Protein AF-A0A7N0VMI3-F1 (afdb_monomer_lite)

Foldseek 3Di:
DDAAEDEQADKDAPVNLCVVWVPVPDDDLVQKWKFWDDPVCLVVVPPPHTPDTQPPDHGRIDGNNDQAKIKIAIPPPCSVVVSIHIYGYHYDDPPDPDDPPPDDDDDDPPPVVVVVVVVVVVPDPDDD

InterPro domains:
  IPR003245 Phytocyanin domain [PF02298] (24-82)
  IPR003245 Phytocyanin domain [PS51485] (1-91)
  IPR008972 Cupredoxin [G3DSA:2.60.40.420] (1-92)
  IPR008972 Cupredoxin [SSF49503] (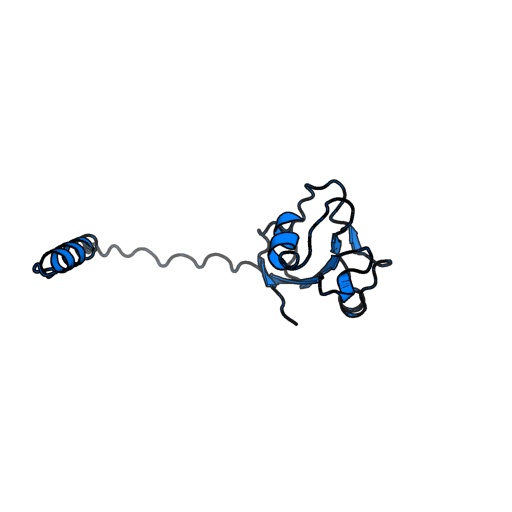24-89)
  IPR039391 Phytocyanin-like [PTHR33021] (20-114)

Structure (mmCIF, N/CA/C/O backbone):
data_AF-A0A7N0VMI3-F1
#
_entry.id   AF-A0A7N0VMI3-F1
#
loop_
_atom_site.group_PDB
_atom_site.id
_atom_site.type_symbol
_atom_site.label_atom_id
_atom_site.label_alt_id
_atom_site.label_comp_id
_atom_site.label_asym_id
_atom_site.label_entity_id
_atom_site.label_seq_id
_atom_site.pdbx_PDB_ins_code
_atom_site.Cartn_x
_atom_site.Cartn_y
_atom_site.Cartn_z
_atom_site.occupancy
_atom_site.B_iso_or_equiv
_atom_site.auth_seq_id
_atom_site.auth_comp_id
_atom_site.auth_asym_id
_atom_site.auth_atom_id
_atom_site.pdbx_PDB_model_num
ATOM 1 N N . MET A 1 1 ? -12.874 -1.319 -8.548 1.00 54.38 1 MET A N 1
ATOM 2 C CA . MET A 1 1 ? -11.653 -1.594 -7.763 1.00 54.38 1 MET A CA 1
ATOM 3 C C . MET A 1 1 ? -11.923 -2.847 -6.948 1.00 54.38 1 MET A C 1
ATOM 5 O O . MET A 1 1 ? -12.920 -2.856 -6.245 1.00 54.38 1 MET A O 1
ATOM 9 N N . GLN A 1 2 ? -11.132 -3.910 -7.107 1.00 65.94 2 GLN A N 1
ATOM 10 C CA . GLN A 1 2 ? -11.180 -5.066 -6.201 1.00 65.94 2 GLN A CA 1
ATOM 11 C C . GLN A 1 2 ? -10.308 -4.725 -4.992 1.00 65.94 2 GLN A C 1
ATOM 13 O O . GLN A 1 2 ? -9.083 -4.695 -5.112 1.00 65.94 2 GLN A O 1
ATOM 18 N N . SER A 1 3 ? -10.945 -4.362 -3.881 1.00 80.56 3 SER A N 1
ATOM 19 C CA . SER A 1 3 ? -10.292 -4.237 -2.579 1.00 80.56 3 SER A CA 1
ATOM 20 C C . SER A 1 3 ? -10.446 -5.543 -1.813 1.00 80.56 3 SER A C 1
ATOM 22 O O . SER A 1 3 ? -11.505 -6.162 -1.880 1.00 80.56 3 SER A O 1
ATOM 24 N N . GLU A 1 4 ? -9.413 -5.928 -1.076 1.00 84.38 4 GLU A N 1
ATOM 25 C CA . GLU A 1 4 ? -9.488 -7.037 -0.123 1.00 84.38 4 GLU A CA 1
ATOM 26 C C . GLU A 1 4 ? -9.864 -6.490 1.257 1.00 84.38 4 GLU A C 1
ATOM 28 O O . GLU A 1 4 ? -9.447 -5.387 1.622 1.00 84.38 4 GLU A O 1
ATOM 33 N N . THR A 1 5 ? -10.637 -7.252 2.025 1.00 86.31 5 THR A N 1
ATOM 34 C CA . THR A 1 5 ? -10.979 -6.897 3.407 1.00 86.31 5 THR A CA 1
ATOM 35 C C . THR A 1 5 ? -10.053 -7.638 4.361 1.00 86.31 5 THR A C 1
ATOM 37 O O . THR A 1 5 ? -9.880 -8.847 4.228 1.00 86.31 5 THR A O 1
ATOM 40 N N . PHE A 1 6 ? -9.470 -6.905 5.304 1.00 85.00 6 PHE A N 1
ATOM 41 C CA . PHE A 1 6 ? -8.587 -7.416 6.353 1.00 85.00 6 PHE A CA 1
ATOM 42 C C . PHE A 1 6 ? -9.064 -6.909 7.722 1.00 85.00 6 PHE A C 1
ATOM 44 O O . PHE A 1 6 ? -9.758 -5.894 7.808 1.00 85.00 6 PHE A O 1
ATOM 51 N N . THR A 1 7 ? -8.686 -7.586 8.799 1.00 85.81 7 THR A N 1
ATOM 52 C CA . THR A 1 7 ? -8.926 -7.157 10.184 1.00 85.81 7 THR A CA 1
ATOM 53 C C . THR A 1 7 ? -7.654 -6.604 10.827 1.00 85.81 7 THR A C 1
ATOM 55 O O . THR A 1 7 ? -6.546 -6.749 10.312 1.00 85.81 7 THR A O 1
ATOM 58 N N . LEU A 1 8 ? -7.801 -5.912 11.961 1.00 83.12 8 LEU A N 1
ATOM 59 C CA . LEU A 1 8 ? -6.680 -5.287 12.681 1.00 83.12 8 LEU A CA 1
ATOM 60 C C . LEU A 1 8 ? -5.617 -6.273 13.199 1.00 83.12 8 LEU A C 1
ATOM 62 O O . LEU A 1 8 ? -4.483 -5.883 13.472 1.00 83.12 8 LEU A O 1
ATOM 66 N N . ASP A 1 9 ? -5.989 -7.534 13.397 1.00 82.00 9 ASP A N 1
ATOM 67 C CA . ASP A 1 9 ? -5.104 -8.614 13.833 1.00 82.00 9 ASP A CA 1
ATOM 68 C C . ASP A 1 9 ? -4.399 -9.323 12.671 1.00 82.00 9 ASP A C 1
ATOM 70 O O . ASP A 1 9 ? -3.493 -10.130 12.904 1.00 82.00 9 ASP A O 1
ATOM 74 N N . ASP A 1 10 ? -4.753 -8.990 11.428 1.00 81.12 10 ASP A N 1
ATOM 75 C CA . ASP A 1 10 ? -4.103 -9.569 10.271 1.00 81.12 10 ASP A CA 1
ATOM 76 C C . ASP A 1 10 ? -2.684 -9.023 10.081 1.00 81.12 10 ASP A C 1
ATOM 78 O O . ASP A 1 10 ? -2.386 -7.824 10.161 1.00 81.12 10 ASP A O 1
ATOM 82 N N . ILE A 1 11 ? -1.789 -9.949 9.754 1.00 81.12 11 ILE A N 1
ATOM 83 C CA . ILE A 1 11 ? -0.424 -9.649 9.353 1.00 81.12 11 ILE A CA 1
ATOM 84 C C . ILE A 1 11 ? -0.391 -9.527 7.835 1.00 81.12 11 ILE A C 1
ATOM 86 O O . ILE A 1 11 ? -0.676 -10.480 7.112 1.00 81.12 11 ILE A O 1
ATOM 90 N N . PHE A 1 12 ? 0.018 -8.358 7.354 1.00 83.31 12 PHE A N 1
ATOM 91 C CA . PHE A 1 12 ? 0.299 -8.140 5.948 1.00 83.31 12 PHE A CA 1
ATOM 92 C C . PHE A 1 12 ? 1.808 -8.189 5.709 1.00 83.31 12 PHE A C 1
ATOM 94 O O . PHE A 1 12 ? 2.576 -7.453 6.324 1.00 83.31 12 PHE A O 1
ATOM 101 N N . ASP A 1 13 ? 2.261 -9.041 4.799 1.00 80.75 13 ASP A N 1
ATOM 102 C CA . ASP A 1 13 ? 3.668 -9.117 4.424 1.00 80.75 13 ASP A CA 1
ATOM 103 C C . ASP A 1 13 ? 3.849 -9.369 2.921 1.00 80.75 13 ASP A C 1
ATOM 105 O O . ASP A 1 13 ? 2.906 -9.404 2.123 1.00 80.75 13 ASP A O 1
ATOM 109 N N . LEU A 1 14 ? 5.107 -9.523 2.518 1.00 77.62 14 LEU A N 1
ATOM 110 C CA . LEU A 1 14 ? 5.480 -9.837 1.144 1.00 77.62 14 LEU A CA 1
ATOM 111 C C . LEU A 1 14 ? 4.899 -11.148 0.621 1.00 77.62 14 LEU A C 1
ATOM 113 O O . LEU A 1 14 ? 4.703 -11.262 -0.588 1.00 77.62 14 LEU A O 1
ATOM 117 N N . GLU A 1 15 ? 4.698 -12.154 1.465 1.00 78.06 15 GLU A N 1
ATOM 118 C CA . GLU A 1 15 ? 4.108 -13.425 1.046 1.00 78.06 15 GLU A CA 1
ATOM 119 C C . GLU A 1 15 ? 2.614 -13.250 0.789 1.00 78.06 15 GLU A C 1
ATOM 121 O O . GLU A 1 15 ? 2.133 -13.664 -0.267 1.00 78.06 15 GLU A O 1
ATOM 126 N N . VAL A 1 16 ? 1.912 -12.528 1.664 1.00 79.81 16 VAL A N 1
ATOM 127 C CA . VAL A 1 16 ? 0.502 -12.167 1.467 1.00 79.81 16 VAL A CA 1
ATOM 128 C C . VAL A 1 16 ? 0.327 -11.337 0.192 1.00 79.81 16 VAL A C 1
ATOM 130 O O . VAL A 1 16 ? -0.497 -11.677 -0.658 1.00 79.81 16 VAL A O 1
ATOM 133 N N . PHE A 1 17 ? 1.153 -10.306 -0.024 1.00 80.25 17 PHE A N 1
ATOM 134 C CA . PHE A 1 17 ? 1.103 -9.508 -1.256 1.00 80.25 17 PHE A CA 1
ATOM 135 C C . PHE A 1 17 ? 1.375 -10.353 -2.510 1.00 80.25 17 PHE A C 1
ATOM 137 O O . PHE A 1 17 ? 0.694 -10.198 -3.529 1.00 80.25 17 PHE A O 1
ATOM 144 N N . LYS A 1 18 ? 2.336 -11.289 -2.437 1.00 77.56 18 LYS A N 1
ATOM 145 C CA . LYS A 1 18 ? 2.609 -12.228 -3.532 1.00 77.56 18 LYS A CA 1
ATOM 146 C C . LYS A 1 18 ? 1.401 -13.086 -3.863 1.00 77.56 18 LYS A C 1
ATOM 148 O O . LYS A 1 18 ? 1.050 -13.192 -5.037 1.00 77.56 18 LYS A O 1
ATOM 153 N N . MET A 1 19 ? 0.770 -13.671 -2.849 1.00 76.62 19 MET A N 1
ATOM 154 C CA . MET A 1 19 ? -0.393 -14.533 -3.045 1.00 76.62 19 MET A CA 1
ATOM 155 C C . MET A 1 19 ? -1.580 -13.767 -3.631 1.00 76.62 19 MET A C 1
ATOM 157 O O . MET A 1 19 ? -2.267 -14.291 -4.503 1.00 76.62 19 MET A O 1
ATOM 161 N N . LEU A 1 20 ? -1.790 -12.517 -3.214 1.00 79.69 20 LEU A N 1
ATOM 162 C CA . LEU A 1 20 ? -2.945 -11.727 -3.645 1.00 79.69 20 LEU A CA 1
ATOM 163 C C . LEU A 1 20 ? -2.817 -11.099 -5.037 1.00 79.69 20 LEU A C 1
ATOM 165 O O . LEU A 1 20 ? -3.846 -10.764 -5.632 1.00 79.69 20 LEU A O 1
ATOM 169 N N . LYS A 1 21 ? -1.597 -10.836 -5.529 1.00 78.88 21 LYS A N 1
ATOM 170 C CA . LYS A 1 21 ? -1.401 -10.044 -6.764 1.00 78.88 21 LYS A CA 1
ATOM 171 C C . LYS A 1 21 ? -0.306 -10.529 -7.712 1.00 78.88 21 LYS A C 1
ATOM 173 O O . LYS A 1 21 ? -0.340 -10.163 -8.880 1.00 78.88 21 LYS A O 1
ATOM 178 N N . LEU A 1 22 ? 0.652 -11.340 -7.263 1.00 70.31 22 LEU A N 1
ATOM 179 C CA . LEU A 1 22 ? 1.816 -11.726 -8.078 1.00 70.31 22 LEU A CA 1
ATOM 180 C C . LEU A 1 22 ? 1.745 -13.154 -8.624 1.00 70.31 22 LEU A C 1
ATOM 182 O O . LEU A 1 22 ? 2.672 -13.578 -9.303 1.00 70.31 22 LEU A O 1
ATOM 186 N N . ASN A 1 23 ? 0.661 -13.901 -8.400 1.00 62.91 23 ASN A N 1
ATOM 187 C CA . ASN A 1 23 ? 0.523 -15.231 -9.007 1.00 62.91 23 ASN A CA 1
ATOM 188 C C . ASN A 1 23 ? 0.502 -15.175 -10.556 1.00 62.91 23 ASN A C 1
ATOM 190 O O . ASN A 1 23 ? 0.829 -16.156 -11.214 1.00 62.91 23 ASN A O 1
ATOM 194 N N . GLU A 1 24 ? 0.189 -14.012 -11.143 1.00 56.19 24 GLU A N 1
ATOM 195 C CA . GLU A 1 24 ? 0.263 -13.774 -12.593 1.00 56.19 24 GLU A CA 1
ATOM 196 C C . GLU A 1 24 ? 1.635 -13.250 -13.075 1.00 56.19 24 GLU A C 1
ATOM 198 O O . GLU A 1 24 ? 1.924 -13.306 -14.269 1.00 56.19 24 GLU A O 1
ATOM 203 N N . PHE A 1 25 ? 2.516 -12.788 -12.175 1.00 57.44 25 PHE A N 1
ATOM 204 C CA . PHE A 1 25 ? 3.785 -12.131 -12.520 1.00 57.44 25 PHE A CA 1
ATOM 205 C C . PHE A 1 25 ? 4.965 -12.744 -11.754 1.00 57.44 25 PHE A C 1
ATOM 207 O O . PHE A 1 25 ? 5.050 -12.659 -10.532 1.00 57.44 25 PHE A O 1
ATOM 214 N N . VAL A 1 26 ? 5.924 -13.336 -12.475 1.00 57.88 26 VAL A N 1
ATOM 215 C CA . VAL A 1 26 ? 7.105 -14.008 -11.899 1.00 57.88 26 VAL A CA 1
ATOM 216 C C . VAL A 1 26 ? 7.819 -13.108 -10.875 1.00 57.88 26 VAL A C 1
ATOM 218 O O . VAL A 1 26 ? 8.402 -12.073 -11.218 1.00 57.88 26 VAL A O 1
ATOM 221 N N . PHE A 1 27 ? 7.782 -13.514 -9.601 1.00 56.84 27 PHE A N 1
ATOM 222 C CA . PHE A 1 27 ? 8.368 -12.767 -8.490 1.00 56.84 27 PHE A CA 1
ATOM 223 C C . PHE A 1 27 ? 9.863 -13.072 -8.327 1.00 56.84 27 PHE A C 1
ATOM 225 O O . PHE A 1 27 ? 10.255 -14.134 -7.842 1.00 56.84 27 PHE A O 1
ATOM 232 N N . THR A 1 28 ? 10.717 -12.101 -8.644 1.00 57.44 28 THR A N 1
ATOM 233 C CA . THR A 1 28 ? 12.153 -12.135 -8.343 1.00 57.44 28 THR A CA 1
ATOM 234 C C . THR A 1 28 ? 12.414 -11.216 -7.155 1.00 57.44 28 THR A C 1
ATOM 236 O O . THR A 1 28 ? 12.195 -10.015 -7.252 1.00 57.44 28 THR A O 1
ATOM 239 N N . LYS A 1 29 ? 12.928 -11.748 -6.038 1.00 57.00 29 LYS A N 1
ATOM 240 C CA . LYS A 1 29 ? 13.101 -11.028 -4.751 1.00 57.00 29 LYS A CA 1
ATOM 241 C C . LYS A 1 29 ? 13.920 -9.725 -4.792 1.00 57.00 29 LYS A C 1
ATOM 243 O O . LYS A 1 29 ? 13.944 -9.000 -3.807 1.00 57.00 29 LYS A O 1
ATOM 248 N N . TYR A 1 30 ? 14.609 -9.456 -5.898 1.00 58.69 30 TYR A N 1
ATOM 249 C CA . TYR A 1 30 ? 15.423 -8.259 -6.117 1.00 58.69 30 TYR A CA 1
ATOM 250 C C . TYR A 1 30 ? 14.753 -7.215 -7.022 1.00 58.69 30 TYR A C 1
ATOM 252 O O . TYR A 1 30 ? 15.321 -6.150 -7.220 1.00 58.69 30 TYR A O 1
ATOM 260 N N . GLN A 1 31 ? 13.580 -7.516 -7.590 1.00 62.56 31 GLN A N 1
ATOM 261 C CA . GLN A 1 31 ? 12.918 -6.677 -8.599 1.00 62.56 31 GLN A CA 1
ATOM 262 C C . GLN A 1 31 ? 11.594 -6.063 -8.139 1.00 62.56 31 GLN A C 1
ATOM 264 O O . GLN A 1 31 ? 10.939 -5.386 -8.921 1.00 62.56 31 GLN A O 1
ATOM 269 N N . TYR A 1 32 ? 11.189 -6.289 -6.890 1.00 69.38 32 TYR A N 1
ATOM 270 C CA . TYR A 1 32 ? 9.915 -5.791 -6.385 1.00 69.38 32 TYR A CA 1
ATOM 271 C C . TYR A 1 32 ? 10.110 -5.203 -4.994 1.00 69.38 32 TYR A C 1
ATOM 273 O O . TYR A 1 32 ? 10.563 -5.892 -4.079 1.00 69.38 32 TYR A O 1
ATOM 281 N N . SER A 1 33 ? 9.761 -3.928 -4.851 1.00 82.25 33 SER A N 1
ATOM 282 C CA . SER A 1 33 ? 9.492 -3.297 -3.565 1.00 82.25 33 SER A CA 1
ATOM 283 C C . SER A 1 33 ? 7.984 -3.193 -3.365 1.00 82.25 33 SER A C 1
ATOM 285 O O . SER A 1 33 ? 7.256 -2.996 -4.332 1.00 82.25 33 SER A O 1
ATOM 287 N N . VAL A 1 34 ? 7.506 -3.335 -2.133 1.00 86.62 34 VAL A N 1
ATOM 288 C CA . VAL A 1 34 ? 6.119 -3.055 -1.756 1.00 86.62 34 VAL A CA 1
ATOM 289 C C . VAL A 1 34 ? 6.110 -1.739 -0.993 1.00 86.62 34 VAL A C 1
ATOM 291 O O . VAL A 1 34 ? 6.763 -1.608 0.047 1.00 86.62 34 VAL A O 1
ATOM 294 N N . LEU A 1 35 ? 5.398 -0.760 -1.542 1.00 90.25 35 LEU A N 1
ATOM 295 C CA . LEU A 1 35 ? 5.310 0.596 -1.018 1.00 90.25 35 LEU A CA 1
ATOM 296 C C . LEU A 1 35 ? 3.873 0.867 -0.572 1.00 90.25 35 LEU A C 1
ATOM 298 O O . LEU A 1 35 ? 2.943 0.712 -1.362 1.00 90.25 35 LEU A O 1
ATOM 302 N N . GLU A 1 36 ? 3.698 1.281 0.679 1.00 91.94 36 GLU A N 1
ATOM 303 C CA . GLU A 1 36 ? 2.461 1.893 1.158 1.00 91.94 36 GLU A CA 1
ATOM 304 C C . GLU A 1 36 ? 2.383 3.324 0.618 1.00 91.94 36 GLU A C 1
ATOM 306 O O . GLU A 1 36 ? 3.329 4.102 0.766 1.00 91.94 36 GLU A O 1
ATOM 311 N N . VAL A 1 37 ? 1.263 3.681 -0.002 1.00 94.38 37 VAL A N 1
ATOM 312 C CA . VAL A 1 37 ? 1.050 4.979 -0.646 1.00 94.38 37 VAL A CA 1
ATOM 313 C C . VAL A 1 37 ? -0.342 5.538 -0.339 1.00 94.38 37 VAL A C 1
ATOM 315 O O . VAL A 1 37 ? -1.209 4.864 0.215 1.00 94.38 37 VAL A O 1
ATOM 318 N N . ASN A 1 38 ? -0.572 6.790 -0.726 1.00 95.62 38 ASN A N 1
ATOM 319 C CA . ASN A 1 38 ? -1.888 7.426 -0.656 1.00 95.62 38 ASN A CA 1
ATOM 320 C C . ASN A 1 38 ? -2.785 6.942 -1.809 1.00 95.62 38 ASN A C 1
ATOM 322 O O . ASN A 1 38 ? -2.288 6.462 -2.828 1.00 95.62 38 ASN A O 1
ATOM 326 N N . GLN A 1 39 ? -4.098 7.174 -1.719 1.00 93.69 39 GLN A N 1
ATOM 327 C CA . GLN A 1 39 ? -5.041 6.803 -2.783 1.00 93.69 39 GLN A CA 1
ATOM 328 C C . GLN A 1 39 ? -4.667 7.405 -4.151 1.00 93.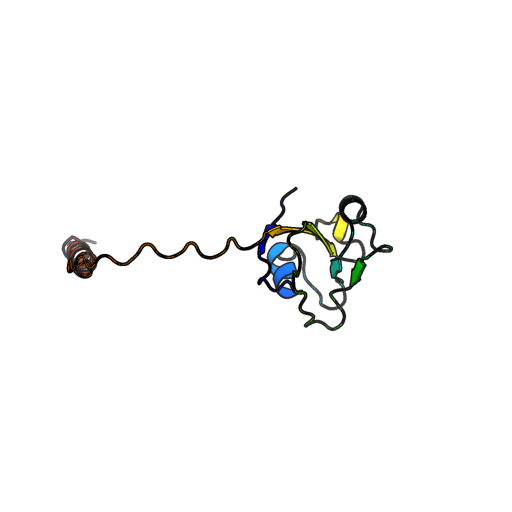69 39 GLN A C 1
ATOM 330 O O . GLN A 1 39 ? -4.595 6.689 -5.146 1.00 93.69 39 GLN A O 1
ATOM 335 N N . THR A 1 40 ? -4.358 8.704 -4.208 1.00 95.00 40 THR A N 1
ATOM 336 C CA . THR A 1 40 ? -3.964 9.368 -5.462 1.00 95.00 40 THR A CA 1
ATOM 337 C C . THR A 1 40 ? -2.708 8.739 -6.065 1.00 95.00 40 THR A C 1
ATOM 339 O O . THR A 1 40 ? -2.638 8.516 -7.273 1.00 95.00 40 THR A O 1
ATOM 342 N N . SER A 1 41 ? -1.724 8.410 -5.229 1.00 94.44 41 SER A N 1
ATOM 343 C CA . SER A 1 41 ? -0.484 7.757 -5.655 1.00 94.44 41 SER A CA 1
ATOM 344 C C .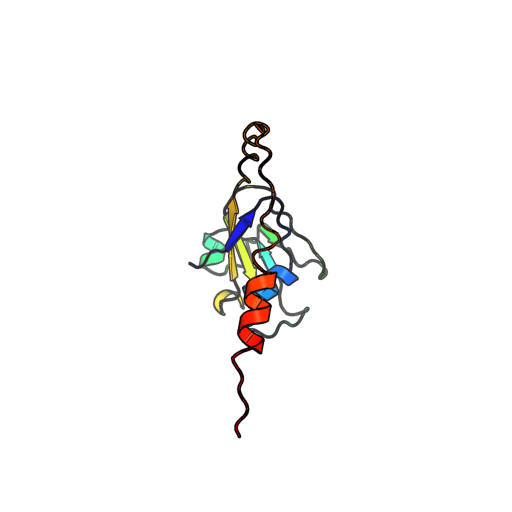 SER A 1 41 ? -0.722 6.315 -6.105 1.00 94.44 41 SER A C 1
ATOM 346 O O . SER A 1 41 ? -0.065 5.853 -7.029 1.00 94.44 41 SER A O 1
ATOM 348 N N . TYR A 1 42 ? -1.694 5.615 -5.522 1.00 93.94 42 TYR A N 1
ATOM 349 C CA . TYR A 1 42 ? -2.123 4.284 -5.958 1.00 93.94 42 TYR A CA 1
ATOM 350 C C . TYR A 1 42 ? -2.831 4.296 -7.322 1.00 93.94 42 TYR A C 1
ATOM 352 O O . TYR A 1 42 ? -2.663 3.389 -8.146 1.00 93.94 42 TYR A O 1
ATOM 360 N N . GLU A 1 43 ? -3.642 5.321 -7.576 1.00 92.88 43 GLU A N 1
ATOM 361 C CA . GLU A 1 43 ? -4.344 5.497 -8.849 1.00 92.88 43 GLU A CA 1
ATOM 362 C C . GLU A 1 43 ? -3.372 5.856 -9.977 1.00 92.88 43 GLU A C 1
ATOM 364 O O . GLU A 1 43 ? -3.455 5.271 -11.055 1.00 92.88 43 GLU A O 1
ATOM 369 N N . ASN A 1 44 ? -2.414 6.743 -9.694 1.00 93.62 44 ASN A N 1
ATOM 370 C CA . ASN A 1 44 ? -1.434 7.243 -10.662 1.00 93.62 44 ASN A CA 1
ATOM 371 C C . ASN A 1 44 ? -0.098 6.480 -10.654 1.00 93.62 44 ASN A C 1
ATOM 373 O O . ASN A 1 44 ? 0.818 6.851 -11.384 1.00 93.62 44 ASN A O 1
ATOM 377 N N . CYS A 1 45 ? 0.034 5.442 -9.823 1.00 92.06 45 CYS A N 1
ATOM 378 C CA . CYS A 1 45 ? 1.263 4.664 -9.648 1.00 92.06 45 CYS A CA 1
ATOM 379 C C . CYS A 1 45 ? 2.509 5.526 -9.358 1.00 92.06 45 CYS A C 1
ATOM 381 O O . CYS A 1 45 ? 3.567 5.346 -9.960 1.00 92.06 45 CYS A O 1
ATOM 383 N N . VAL A 1 46 ? 2.380 6.479 -8.431 1.00 93.06 46 VAL A N 1
ATOM 384 C CA . VAL A 1 46 ? 3.475 7.365 -8.011 1.00 93.06 46 VAL A CA 1
ATOM 385 C C . VAL A 1 46 ? 4.281 6.694 -6.905 1.00 93.06 46 VAL A C 1
ATOM 387 O O . VAL A 1 46 ? 3.807 6.544 -5.781 1.00 93.06 46 VAL A O 1
ATOM 390 N N . GLU A 1 47 ? 5.516 6.314 -7.227 1.00 90.00 47 GLU A N 1
ATOM 391 C CA . GLU A 1 47 ? 6.429 5.642 -6.294 1.00 90.00 47 GLU A CA 1
ATOM 392 C C . GLU A 1 47 ? 7.224 6.611 -5.414 1.00 90.00 47 GLU A C 1
ATOM 394 O O . GLU A 1 47 ? 7.673 6.205 -4.353 1.00 90.00 47 GLU A O 1
ATOM 399 N N . ALA A 1 48 ? 7.424 7.867 -5.830 1.00 88.62 48 ALA A N 1
ATOM 400 C CA . ALA A 1 48 ? 8.314 8.809 -5.138 1.00 88.62 48 ALA A CA 1
ATOM 401 C C . ALA A 1 48 ? 7.780 9.271 -3.768 1.00 88.62 48 ALA A C 1
ATOM 403 O O . ALA A 1 48 ? 8.564 9.471 -2.843 1.00 88.62 48 ALA A O 1
ATOM 404 N N . ASP A 1 49 ? 6.457 9.382 -3.634 1.00 88.81 49 ASP A N 1
ATOM 405 C CA . ASP A 1 49 ? 5.775 9.909 -2.445 1.00 88.81 49 ASP A CA 1
ATOM 406 C C . ASP A 1 49 ? 5.197 8.781 -1.575 1.00 88.81 49 ASP A C 1
ATOM 408 O O . ASP A 1 49 ? 4.045 8.830 -1.132 1.00 88.81 49 ASP A O 1
ATOM 412 N N . PHE A 1 50 ? 5.970 7.710 -1.381 1.00 91.56 50 PHE A N 1
ATOM 413 C CA . PHE A 1 50 ? 5.541 6.591 -0.548 1.00 91.56 50 PHE A CA 1
ATOM 414 C C . PHE A 1 50 ? 5.541 6.955 0.942 1.00 91.56 50 PHE A C 1
ATOM 416 O O . PHE A 1 50 ? 6.425 7.657 1.431 1.00 91.56 50 PHE A O 1
ATOM 423 N N . ILE A 1 51 ? 4.560 6.432 1.680 1.00 92.56 51 ILE A N 1
ATOM 424 C CA . ILE A 1 51 ? 4.460 6.576 3.137 1.00 92.56 51 ILE A CA 1
ATOM 425 C C . ILE A 1 51 ? 5.477 5.643 3.801 1.00 92.56 51 ILE A C 1
ATOM 427 O O . ILE A 1 51 ? 6.327 6.074 4.580 1.00 92.56 51 ILE A O 1
ATOM 431 N N . THR A 1 52 ? 5.407 4.353 3.458 1.00 89.19 52 THR A N 1
ATOM 432 C CA . THR A 1 52 ? 6.223 3.306 4.079 1.00 89.19 52 THR A CA 1
ATOM 433 C C . THR A 1 52 ? 6.750 2.345 3.023 1.00 89.19 52 THR A C 1
ATOM 435 O O . THR A 1 52 ? 5.987 1.796 2.233 1.00 89.19 52 THR A O 1
ATOM 438 N N . ASN A 1 53 ? 8.058 2.083 3.027 1.00 88.19 53 ASN A N 1
ATOM 439 C CA . ASN A 1 53 ? 8.625 0.959 2.282 1.00 88.19 53 ASN A CA 1
ATOM 440 C C . ASN A 1 53 ? 8.621 -0.289 3.170 1.00 88.19 53 ASN A C 1
ATOM 442 O O . ASN A 1 53 ? 9.339 -0.324 4.177 1.00 88.19 53 ASN A O 1
ATOM 446 N N . ILE A 1 54 ? 7.807 -1.271 2.777 1.00 84.12 54 ILE A N 1
ATOM 447 C CA . ILE A 1 54 ? 7.589 -2.531 3.492 1.00 84.12 54 ILE A CA 1
ATOM 448 C C . ILE A 1 54 ? 8.775 -3.474 3.262 1.00 84.12 54 ILE A C 1
ATOM 450 O O . ILE A 1 54 ? 9.336 -4.015 4.199 1.00 84.12 54 ILE A O 1
ATOM 454 N N . THR A 1 55 ? 9.226 -3.612 2.018 1.00 76.69 55 THR A N 1
ATOM 455 C CA . THR A 1 55 ? 10.409 -4.389 1.596 1.00 76.69 55 THR A CA 1
ATOM 456 C C . THR A 1 55 ? 11.729 -3.747 2.037 1.00 76.69 55 THR A C 1
ATOM 458 O O . THR A 1 55 ? 12.353 -3.005 1.276 1.00 76.69 55 THR A O 1
ATOM 461 N N . ARG A 1 56 ? 12.210 -4.061 3.242 1.00 67.81 56 ARG A N 1
ATOM 462 C CA . ARG A 1 56 ? 13.539 -3.638 3.725 1.00 67.81 56 ARG A CA 1
ATOM 463 C C . ARG A 1 56 ? 14.564 -4.773 3.802 1.00 67.81 56 ARG A C 1
ATOM 465 O O . ARG A 1 56 ? 15.756 -4.492 3.897 1.00 67.81 56 ARG A O 1
ATOM 472 N N . GLY A 1 57 ? 14.144 -6.035 3.712 1.00 60.50 57 GLY A N 1
ATOM 473 C CA . GLY A 1 57 ? 15.053 -7.185 3.805 1.00 60.50 57 GLY A CA 1
ATOM 474 C C . GLY A 1 57 ? 14.454 -8.563 3.498 1.00 60.50 57 GLY A C 1
ATOM 475 O O . GLY A 1 57 ? 15.185 -9.551 3.531 1.00 60.50 57 GLY A O 1
ATOM 476 N N . GLY A 1 58 ? 13.159 -8.660 3.170 1.00 59.78 58 GLY A N 1
ATOM 477 C CA . GLY A 1 58 ? 12.546 -9.886 2.633 1.00 59.78 58 GLY A CA 1
ATOM 478 C C . GLY A 1 58 ? 11.776 -10.752 3.637 1.00 59.78 58 GLY A C 1
ATOM 479 O O . GLY A 1 58 ? 11.263 -11.793 3.240 1.00 59.78 58 GLY A O 1
ATOM 480 N N . ARG A 1 59 ? 11.664 -10.318 4.900 1.00 63.75 59 ARG A N 1
ATOM 481 C CA . ARG A 1 59 ? 10.771 -10.887 5.937 1.00 63.75 59 ARG A CA 1
ATOM 482 C C . ARG A 1 59 ? 10.101 -9.792 6.768 1.00 63.75 59 ARG A C 1
ATOM 484 O O . ARG A 1 59 ? 9.936 -9.916 7.978 1.00 63.75 59 ARG A O 1
ATOM 491 N N . ASP A 1 60 ? 9.814 -8.674 6.126 1.00 69.56 60 ASP A N 1
ATOM 492 C CA . ASP A 1 60 ? 9.227 -7.530 6.798 1.00 69.56 60 ASP A CA 1
ATOM 493 C C . ASP A 1 60 ? 7.721 -7.758 6.935 1.00 69.56 60 ASP A C 1
ATOM 495 O O . ASP A 1 60 ? 7.008 -7.899 5.941 1.00 69.56 60 ASP A O 1
ATOM 499 N N . VAL A 1 61 ? 7.274 -7.834 8.185 1.00 78.69 61 VAL A N 1
ATOM 500 C CA . VAL A 1 61 ? 5.871 -7.960 8.574 1.00 78.69 61 VAL A CA 1
ATOM 501 C C . VAL A 1 61 ? 5.321 -6.566 8.848 1.00 78.69 61 VAL A C 1
ATOM 503 O O . VAL A 1 61 ? 5.908 -5.808 9.622 1.00 78.69 61 VAL A O 1
ATOM 506 N N . PHE A 1 62 ? 4.189 -6.235 8.235 1.00 83.44 62 PHE A N 1
ATOM 507 C CA . PHE A 1 62 ? 3.457 -4.997 8.454 1.00 83.44 62 PHE A CA 1
ATOM 508 C C . PHE A 1 62 ? 2.125 -5.293 9.148 1.00 83.44 62 PHE A C 1
ATOM 510 O O . PHE A 1 62 ? 1.290 -6.038 8.640 1.00 83.44 62 PHE A O 1
ATOM 517 N N . GLN A 1 63 ? 1.935 -4.713 10.332 1.00 84.75 63 GLN A N 1
ATOM 518 C CA . GLN A 1 63 ? 0.702 -4.865 11.106 1.00 84.75 63 GLN A CA 1
ATOM 519 C C . GLN A 1 63 ? -0.281 -3.747 10.764 1.00 84.75 63 GLN A C 1
ATOM 521 O O . GLN A 1 63 ? 0.071 -2.561 10.735 1.00 84.75 63 GLN A O 1
ATOM 526 N N . LEU A 1 64 ? -1.527 -4.132 10.505 1.00 86.31 64 LEU A N 1
ATOM 527 C CA . LEU A 1 64 ? -2.605 -3.222 10.150 1.00 86.31 64 LEU A CA 1
ATOM 528 C C . LEU A 1 64 ? -3.223 -2.638 11.425 1.00 86.31 64 LEU A C 1
ATOM 530 O O . LEU A 1 64 ? -4.230 -3.105 11.925 1.00 86.31 64 LEU A O 1
ATOM 534 N N . ASN A 1 65 ? -2.602 -1.592 11.966 1.00 84.69 65 ASN A N 1
ATOM 535 C CA . ASN A 1 65 ? -2.961 -1.080 13.296 1.00 84.69 65 ASN A CA 1
ATOM 536 C C . ASN A 1 65 ? -4.230 -0.212 13.356 1.00 84.69 65 ASN A C 1
ATOM 538 O O . ASN A 1 65 ? -4.649 0.149 14.453 1.00 84.69 65 ASN A O 1
ATOM 542 N N . ASN A 1 66 ? -4.801 0.203 12.221 1.00 88.06 66 ASN A N 1
ATOM 543 C CA . ASN A 1 66 ? -5.962 1.099 12.201 1.00 88.06 66 ASN A CA 1
ATOM 544 C C . ASN A 1 66 ? -7.005 0.633 11.184 1.00 88.06 66 ASN A C 1
ATOM 546 O O . ASN A 1 66 ? -6.641 0.260 10.072 1.00 88.06 66 ASN A O 1
ATOM 550 N N . SER A 1 67 ? -8.289 0.743 11.536 1.00 88.50 67 SER A N 1
ATOM 551 C CA . SER A 1 67 ? -9.415 0.472 10.638 1.00 88.50 67 SER A CA 1
ATOM 552 C C . SER A 1 67 ? -9.517 1.590 9.599 1.00 88.50 67 SER A C 1
ATOM 554 O O . SER A 1 67 ? -10.206 2.595 9.792 1.00 88.50 67 SER A O 1
ATOM 556 N N . ARG A 1 68 ? -8.749 1.466 8.516 1.00 90.75 68 ARG A N 1
ATOM 557 C CA . ARG A 1 68 ? -8.688 2.436 7.421 1.00 90.75 68 ARG A CA 1
ATOM 558 C C . ARG A 1 68 ? -8.369 1.747 6.093 1.00 90.75 68 ARG A C 1
ATOM 560 O O . ARG A 1 68 ? -7.845 0.631 6.093 1.00 90.75 68 ARG A O 1
ATOM 567 N N . PRO A 1 69 ? -8.601 2.420 4.958 1.00 91.81 69 PRO A N 1
ATOM 568 C CA . PRO A 1 69 ? -8.065 1.965 3.688 1.00 91.81 69 PRO A CA 1
ATOM 569 C C . PRO A 1 69 ? -6.537 2.112 3.654 1.00 91.81 69 PRO A C 1
ATOM 571 O O . PRO A 1 69 ? -5.990 3.178 3.955 1.00 91.81 69 PRO A O 1
ATOM 574 N N . TYR A 1 70 ? -5.863 1.045 3.240 1.00 92.62 70 TYR A N 1
ATOM 575 C CA . TYR A 1 70 ? -4.440 1.006 2.925 1.00 92.62 70 TYR A CA 1
ATOM 576 C C . TYR A 1 70 ? -4.254 0.735 1.437 1.00 92.62 70 TYR A C 1
ATOM 578 O O . TYR A 1 70 ? -4.939 -0.103 0.848 1.00 92.62 70 TYR A O 1
ATOM 586 N N . TYR A 1 71 ? -3.290 1.419 0.830 1.00 93.19 71 TYR A N 1
ATOM 587 C CA . TYR A 1 71 ? -2.972 1.245 -0.579 1.00 93.19 71 TYR A CA 1
ATOM 588 C C . TYR A 1 71 ? -1.515 0.846 -0.732 1.00 93.19 71 TYR A C 1
ATOM 590 O O . TYR A 1 71 ? -0.617 1.542 -0.262 1.00 93.19 71 TYR A O 1
ATOM 598 N N . PHE A 1 72 ? -1.292 -0.264 -1.422 1.00 91.69 72 PHE A N 1
ATOM 599 C CA . PHE A 1 72 ? 0.026 -0.820 -1.669 1.00 91.69 72 PHE A CA 1
ATOM 600 C C . PHE A 1 72 ? 0.274 -0.922 -3.167 1.00 91.69 72 PHE A C 1
ATOM 602 O O . PHE A 1 72 ? -0.574 -1.402 -3.924 1.00 91.69 72 PHE A O 1
ATOM 609 N N . ILE A 1 73 ? 1.453 -0.497 -3.600 1.00 90.44 73 ILE A N 1
ATOM 610 C CA . ILE A 1 73 ? 1.906 -0.638 -4.984 1.00 90.44 73 ILE A CA 1
ATOM 611 C C . ILE A 1 73 ? 3.232 -1.386 -5.018 1.00 90.44 73 ILE A C 1
ATOM 613 O O . ILE A 1 73 ? 4.039 -1.284 -4.088 1.00 90.44 73 ILE A O 1
ATOM 617 N N . SER A 1 74 ? 3.474 -2.122 -6.100 1.00 87.75 74 SER A N 1
ATOM 618 C CA . SER A 1 74 ? 4.830 -2.562 -6.405 1.00 87.75 74 SER A CA 1
ATOM 619 C C . SER A 1 74 ? 5.648 -1.406 -6.972 1.00 87.75 74 SER A C 1
ATOM 621 O O . SER A 1 74 ? 5.154 -0.693 -7.850 1.00 87.75 74 SER A O 1
AT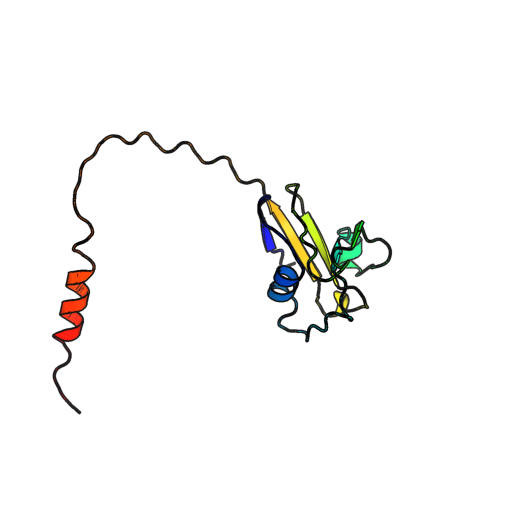OM 623 N N . GLY A 1 75 ? 6.902 -1.279 -6.554 1.00 83.88 75 GLY A N 1
ATOM 624 C CA . GLY A 1 75 ? 7.848 -0.385 -7.211 1.00 83.88 75 GLY A CA 1
ATOM 625 C C . GLY A 1 75 ? 8.346 -0.901 -8.567 1.00 83.88 75 GLY A C 1
ATOM 626 O O . GLY A 1 75 ? 7.955 -1.976 -9.031 1.00 83.88 75 GLY A O 1
ATOM 627 N N . TYR A 1 76 ? 9.260 -0.140 -9.172 1.00 82.19 76 TYR A N 1
ATOM 628 C CA . TYR A 1 76 ? 9.920 -0.439 -10.450 1.00 82.19 76 TYR A CA 1
ATOM 629 C C . TYR A 1 76 ? 8.967 -0.481 -11.660 1.00 82.19 76 TYR A C 1
ATOM 631 O O . TYR A 1 76 ? 9.185 -1.234 -12.609 1.00 82.19 76 TYR A O 1
ATOM 639 N N . GLY A 1 77 ? 7.903 0.326 -11.647 1.00 82.31 77 GLY A N 1
ATOM 640 C CA . GLY A 1 77 ? 6.979 0.502 -12.773 1.00 82.31 77 GLY A CA 1
ATOM 641 C C . GLY A 1 77 ? 5.921 -0.594 -12.934 1.00 82.31 77 GLY A C 1
ATOM 642 O O . GLY A 1 77 ? 5.039 -0.476 -13.785 1.00 82.31 77 GLY A O 1
ATOM 643 N N . GLN A 1 78 ? 5.948 -1.631 -12.095 1.00 81.94 78 GLN A N 1
ATOM 644 C CA . GLN A 1 78 ? 5.042 -2.785 -12.185 1.00 81.94 78 GLN A CA 1
ATOM 645 C C . GLN A 1 78 ? 3.617 -2.487 -11.689 1.00 81.94 78 GLN A C 1
ATOM 647 O O . GLN A 1 78 ? 2.681 -3.229 -11.985 1.00 81.94 78 GLN A O 1
ATOM 652 N N . CYS A 1 79 ? 3.416 -1.348 -11.018 1.00 88.25 79 CYS A N 1
ATOM 653 C CA . CYS A 1 79 ? 2.093 -0.888 -10.597 1.00 88.25 79 CYS A CA 1
ATOM 654 C C . CYS A 1 79 ? 1.114 -0.756 -11.783 1.00 88.25 79 CYS A C 1
ATOM 656 O O . CYS A 1 79 ? -0.050 -1.148 -11.672 1.00 88.25 79 CYS A O 1
ATOM 658 N N . TRP A 1 80 ? 1.590 -0.285 -12.944 1.00 85.88 80 TRP A N 1
ATOM 659 C CA . TRP A 1 80 ? 0.788 -0.200 -14.174 1.00 85.88 80 TRP A CA 1
ATOM 660 C C . TRP A 1 80 ? 0.481 -1.567 -14.790 1.00 85.88 80 TRP A C 1
ATOM 662 O O . TRP A 1 80 ? -0.521 -1.711 -15.485 1.00 85.88 80 TRP A O 1
ATOM 672 N N . GLY A 1 81 ? 1.300 -2.576 -14.488 1.00 81.25 81 GLY A N 1
ATOM 67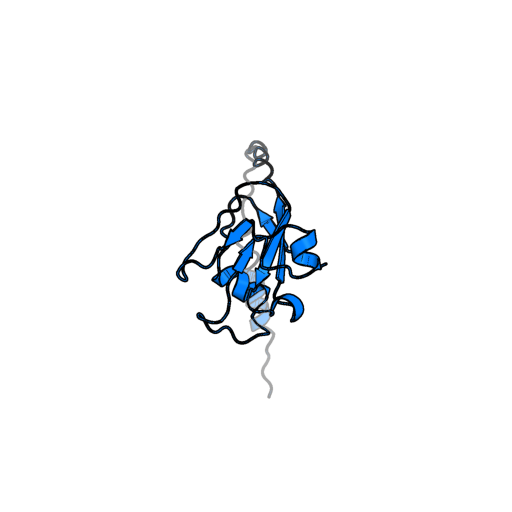3 C CA . GLY A 1 81 ? 1.058 -3.974 -14.840 1.00 81.25 81 GLY A CA 1
ATOM 674 C C . GLY A 1 81 ? -0.045 -4.639 -14.009 1.00 81.25 81 GLY A C 1
ATOM 675 O O . GLY A 1 81 ? -0.322 -5.812 -14.213 1.00 81.25 81 GLY A O 1
ATOM 676 N N . GLY A 1 82 ? -0.681 -3.914 -13.081 1.00 82.38 82 GLY A N 1
ATOM 677 C CA . GLY A 1 82 ? -1.739 -4.444 -12.215 1.00 82.38 82 GLY A CA 1
ATOM 678 C C . GLY A 1 82 ? -1.235 -4.966 -10.871 1.00 82.38 82 GLY A C 1
ATOM 679 O O . GLY A 1 82 ? -2.031 -5.413 -10.046 1.00 82.38 82 GLY A O 1
ATOM 680 N N . VAL A 1 83 ? 0.067 -4.848 -10.600 1.00 86.19 83 VAL A N 1
ATOM 681 C CA . VAL A 1 83 ? 0.673 -5.268 -9.335 1.00 86.19 83 VAL A CA 1
ATOM 682 C C . VAL A 1 83 ? 0.475 -4.179 -8.274 1.00 86.19 83 VAL A C 1
ATOM 684 O O . VAL A 1 83 ? 1.376 -3.435 -7.884 1.00 86.19 83 VAL A O 1
ATOM 687 N N . LYS A 1 84 ? -0.768 -4.057 -7.816 1.00 89.19 84 LYS A N 1
ATOM 688 C CA . LYS A 1 84 ? -1.170 -3.137 -6.755 1.00 89.19 84 LYS A CA 1
ATOM 689 C C . LYS A 1 84 ? -2.352 -3.695 -5.975 1.00 89.19 84 LYS A C 1
ATOM 691 O O . LYS A 1 84 ? -3.194 -4.404 -6.520 1.00 89.19 84 LYS A O 1
ATOM 696 N N . LEU A 1 85 ? -2.436 -3.357 -4.698 1.00 89.75 85 LEU A N 1
ATOM 697 C CA . LEU A 1 85 ? -3.445 -3.869 -3.783 1.00 89.75 85 LEU A CA 1
ATOM 698 C C . LEU A 1 85 ? -4.060 -2.732 -2.967 1.00 89.75 85 LEU A C 1
ATOM 700 O O . LEU A 1 85 ? -3.343 -1.926 -2.383 1.00 89.75 85 LEU A O 1
ATOM 704 N N . ALA A 1 86 ? -5.387 -2.681 -2.935 1.00 91.69 86 ALA A N 1
ATOM 705 C CA . ALA A 1 86 ? -6.130 -1.858 -1.993 1.00 91.69 86 ALA A CA 1
ATOM 706 C C . ALA A 1 86 ? -6.700 -2.783 -0.917 1.00 91.69 86 ALA A C 1
ATOM 708 O O . ALA A 1 86 ? -7.349 -3.777 -1.247 1.00 91.69 86 ALA A O 1
ATOM 709 N N . ILE A 1 87 ? -6.442 -2.464 0.345 1.00 90.88 87 ILE A N 1
ATOM 710 C CA . ILE A 1 87 ? -6.969 -3.184 1.501 1.00 90.88 87 ILE A CA 1
ATOM 711 C C . ILE A 1 87 ? -7.890 -2.241 2.260 1.00 90.88 87 ILE A C 1
ATOM 713 O O . ILE A 1 87 ? -7.520 -1.098 2.517 1.00 90.88 87 ILE A O 1
ATOM 717 N N . ASN A 1 88 ? -9.066 -2.723 2.643 1.00 90.75 88 ASN A N 1
ATOM 718 C CA . ASN A 1 88 ? -9.889 -2.062 3.641 1.00 90.75 88 ASN A CA 1
ATOM 719 C C . ASN A 1 88 ? -9.754 -2.813 4.962 1.00 90.75 88 ASN A C 1
ATOM 721 O O . ASN A 1 88 ? -10.078 -3.997 5.026 1.00 90.75 88 ASN A O 1
ATOM 725 N N . VAL A 1 89 ? -9.252 -2.130 5.987 1.00 90.06 89 VAL A N 1
ATOM 726 C CA . VAL A 1 89 ? -9.139 -2.712 7.323 1.00 90.06 89 VAL A CA 1
ATOM 727 C C . VAL A 1 89 ? -10.371 -2.343 8.119 1.00 90.06 89 VAL A C 1
ATOM 729 O O . VAL A 1 89 ? -10.713 -1.163 8.188 1.00 90.06 89 VAL A O 1
ATOM 732 N N . GLU A 1 90 ? -11.013 -3.345 8.703 1.00 88.50 90 GLU A N 1
ATOM 733 C CA . GLU A 1 90 ? -12.204 -3.184 9.531 1.00 88.50 90 GLU A CA 1
ATOM 734 C C . GLU A 1 90 ? -11.895 -3.484 11.001 1.00 88.50 90 GLU A C 1
ATOM 736 O O . GLU A 1 90 ? -11.072 -4.345 11.331 1.00 88.50 90 GLU A O 1
ATOM 741 N N . ASP A 1 91 ? -12.573 -2.766 11.897 1.00 82.44 91 ASP A N 1
ATOM 742 C CA . ASP A 1 91 ? -12.586 -3.100 13.315 1.00 82.44 91 ASP A CA 1
ATOM 743 C C . ASP A 1 91 ? -13.281 -4.447 13.521 1.00 82.44 91 ASP A C 1
ATOM 745 O O . ASP A 1 91 ? -14.388 -4.683 13.031 1.00 82.44 91 ASP A O 1
ATOM 749 N N . ILE A 1 92 ? -12.659 -5.316 14.315 1.00 69.94 92 ILE A N 1
ATOM 750 C CA . ILE A 1 92 ? -13.317 -6.533 14.777 1.00 69.94 92 ILE A CA 1
ATOM 751 C C . ILE A 1 92 ? -14.437 -6.086 15.723 1.00 69.94 92 ILE A C 1
ATOM 753 O O . ILE A 1 92 ? -14.143 -5.476 16.761 1.00 69.94 92 ILE A O 1
ATOM 757 N N . PRO A 1 93 ? -15.720 -6.362 15.425 1.00 67.81 93 PRO A N 1
ATOM 758 C 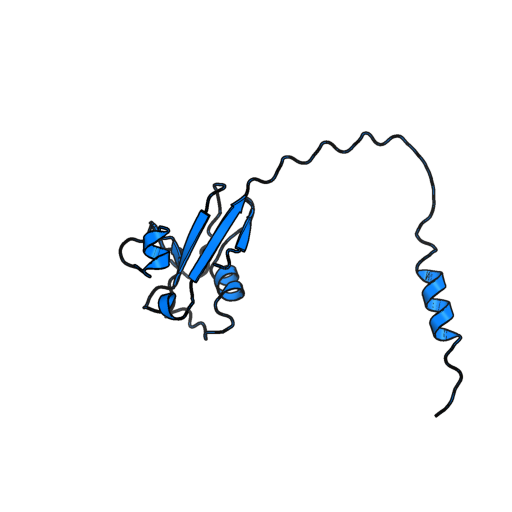CA . PRO A 1 93 ? -16.766 -6.101 16.395 1.00 67.81 93 PRO A CA 1
ATOM 759 C C . PRO A 1 93 ? -16.455 -6.910 17.663 1.00 67.81 93 PRO A C 1
ATOM 761 O O . PRO A 1 93 ? -16.057 -8.076 17.559 1.00 67.81 93 PRO A O 1
ATOM 764 N N . PRO A 1 94 ? -16.616 -6.332 18.869 1.00 63.88 94 PRO A N 1
ATOM 765 C CA . PRO A 1 94 ? -16.379 -7.072 20.098 1.00 63.88 94 PRO A CA 1
ATOM 766 C C . PRO A 1 94 ? -17.206 -8.363 20.073 1.00 63.88 94 PRO A C 1
ATOM 768 O O . PRO A 1 94 ? -18.360 -8.322 19.624 1.00 63.88 94 PRO A O 1
ATOM 771 N N . PRO A 1 95 ? -16.648 -9.504 20.529 1.00 60.66 95 PRO A N 1
ATOM 772 C CA . PRO A 1 95 ? -17.381 -10.759 20.537 1.00 60.66 95 PRO A CA 1
ATOM 773 C C . PRO A 1 95 ? -18.698 -10.524 21.264 1.00 60.66 95 PRO A C 1
ATOM 775 O O . PRO A 1 95 ? -18.708 -10.097 22.423 1.00 60.66 95 PRO A O 1
ATOM 778 N N . GLN A 1 96 ? -19.815 -10.742 20.562 1.00 58.66 96 GLN A N 1
ATOM 779 C CA . GLN A 1 96 ? -21.117 -10.641 21.201 1.00 58.66 96 GLN A CA 1
ATOM 780 C C . GLN A 1 96 ? -21.104 -11.566 22.422 1.00 58.66 96 GLN A C 1
ATOM 782 O O . GLN A 1 96 ? -20.639 -12.709 22.307 1.00 58.66 96 GLN A O 1
ATOM 787 N N . PRO A 1 97 ? -21.577 -11.098 23.591 1.00 57.97 97 PRO A N 1
ATOM 788 C CA . PRO A 1 97 ? -21.665 -11.950 24.760 1.00 57.97 97 PRO A CA 1
ATOM 789 C C . PRO A 1 97 ? -22.446 -13.199 24.368 1.00 57.97 97 PRO A C 1
ATOM 791 O O . PRO A 1 97 ? -23.551 -13.109 23.828 1.00 57.97 97 PRO A O 1
ATOM 794 N N . SER A 1 98 ? -21.836 -14.365 24.589 1.00 52.88 98 SER A N 1
ATOM 795 C CA . SER A 1 98 ? -22.501 -15.634 24.333 1.00 52.88 98 SER A CA 1
ATOM 796 C C . SER A 1 98 ? -23.836 -15.615 25.083 1.00 52.88 98 SER A C 1
ATOM 798 O O . SER A 1 98 ? -23.840 -15.264 26.269 1.00 52.88 98 SER A O 1
ATOM 800 N N . PRO A 1 99 ? -24.968 -15.955 24.440 1.00 64.94 99 PRO A N 1
ATOM 801 C CA . PRO A 1 99 ? -26.222 -16.076 25.164 1.00 64.94 99 PRO A CA 1
ATOM 802 C C . PRO A 1 99 ? -26.006 -17.030 26.347 1.00 64.94 99 PRO A C 1
ATOM 804 O O . PRO A 1 99 ? -25.285 -18.027 26.197 1.00 64.94 99 PRO A O 1
ATOM 807 N N . PRO A 1 100 ? -26.562 -16.731 27.536 1.00 51.22 100 PRO A N 1
ATOM 808 C CA . PRO A 1 100 ? -26.394 -17.595 28.692 1.00 51.22 100 PRO A CA 1
ATOM 809 C C . PRO A 1 100 ? -26.820 -19.010 28.302 1.00 51.22 100 PRO A C 1
ATOM 811 O O . PRO A 1 100 ? -27.934 -19.219 27.818 1.00 51.22 100 PRO A O 1
ATOM 814 N N . LYS A 1 101 ? -25.913 -19.978 28.494 1.00 45.53 101 LYS A N 1
ATOM 815 C CA . LYS A 1 101 ? -26.203 -21.412 28.397 1.00 45.53 101 LYS A CA 1
ATOM 816 C C . LYS A 1 101 ? -27.311 -21.730 29.402 1.00 45.53 101 LYS A C 1
ATOM 818 O O . LYS A 1 101 ? -27.040 -22.072 30.549 1.00 45.53 101 LYS A O 1
ATOM 823 N N . SER A 1 102 ? -28.566 -21.619 28.978 1.00 44.34 102 SER A N 1
ATOM 824 C CA . SER A 1 102 ? -29.632 -22.383 29.605 1.00 44.34 102 SER A CA 1
ATOM 825 C C . SER A 1 102 ? -29.319 -23.843 29.329 1.00 44.34 102 SER A C 1
ATOM 827 O O . SER A 1 102 ? -29.185 -24.255 28.177 1.00 44.34 102 SER A O 1
ATOM 829 N N . ALA A 1 103 ? -29.114 -24.594 30.404 1.00 49.31 103 ALA A N 1
ATOM 830 C CA . ALA A 1 103 ? -28.935 -26.029 30.374 1.00 49.31 103 ALA A CA 1
ATOM 831 C C . ALA A 1 103 ? -30.174 -26.681 29.741 1.00 49.31 103 ALA A C 1
ATOM 833 O O . ALA A 1 103 ? -31.159 -26.958 30.415 1.00 49.31 103 ALA A O 1
ATOM 834 N N . ALA A 1 104 ? -30.118 -26.917 28.435 1.00 42.94 104 ALA A N 1
ATOM 835 C CA . ALA A 1 104 ? -30.952 -27.891 27.762 1.00 42.94 104 ALA A CA 1
ATOM 836 C C . ALA A 1 104 ? -30.028 -29.035 27.354 1.00 42.94 104 ALA A C 1
ATOM 838 O O . ALA A 1 104 ? -29.380 -29.014 26.308 1.00 42.94 104 ALA A O 1
ATOM 839 N N . THR A 1 105 ? -29.919 -30.020 28.240 1.00 44.41 105 THR A N 1
ATOM 840 C CA . THR A 1 105 ? -29.436 -31.345 27.879 1.00 44.41 105 THR A CA 1
ATOM 841 C C . THR A 1 105 ? -30.362 -31.874 26.788 1.00 44.41 105 THR A C 1
ATOM 843 O O . THR A 1 105 ? -31.502 -32.232 27.065 1.00 44.41 105 THR A O 1
ATOM 846 N N . SER A 1 106 ? -29.895 -31.922 25.546 1.00 42.97 106 SER A N 1
ATOM 847 C CA . SER A 1 106 ? -30.423 -32.871 24.575 1.00 42.97 106 SER A CA 1
ATOM 848 C C . SER A 1 106 ? -29.248 -33.469 23.827 1.00 42.97 106 SER A C 1
ATOM 850 O O . SER A 1 106 ? -28.350 -32.786 23.336 1.00 42.97 106 SER A O 1
ATOM 852 N N . VAL A 1 107 ? -29.219 -34.778 23.943 1.00 42.91 107 VAL A N 1
ATOM 853 C CA . VAL A 1 107 ? -28.193 -35.705 23.526 1.00 42.91 107 VAL A CA 1
ATOM 854 C C . VAL A 1 107 ? -28.198 -35.772 21.996 1.00 42.91 107 VAL A C 1
ATOM 856 O O . VAL A 1 107 ? -29.240 -35.603 21.373 1.00 42.91 107 VAL A O 1
ATOM 859 N N . GLU A 1 108 ? -27.042 -36.112 21.427 1.00 46.53 108 GLU A N 1
ATOM 860 C CA . GLU A 1 108 ? -26.980 -36.980 20.244 1.00 46.53 108 GLU A CA 1
ATOM 861 C C . GLU A 1 108 ? -27.249 -36.343 18.865 1.00 46.53 108 GLU A C 1
ATOM 863 O O . GLU A 1 108 ? -28.307 -36.467 18.265 1.00 46.53 108 GLU A O 1
ATOM 868 N N . SER A 1 109 ? -26.193 -35.776 18.271 1.00 49.03 109 SER A N 1
ATOM 869 C CA . SER A 1 109 ? -26.067 -35.699 16.807 1.00 49.03 109 SER A CA 1
ATOM 870 C C . SER A 1 109 ? -24.690 -36.196 16.358 1.00 49.03 109 SER A C 1
ATOM 872 O O . SER A 1 109 ? -23.972 -35.530 15.619 1.00 49.03 109 SER A O 1
ATOM 874 N N . GLN A 1 110 ? -24.292 -37.370 16.854 1.00 51.97 110 GLN A N 1
ATOM 875 C CA . GLN A 1 110 ? -23.103 -38.107 16.391 1.00 51.97 110 GLN A CA 1
ATOM 876 C C . GLN A 1 110 ? -23.472 -39.410 15.656 1.00 51.97 110 GLN A C 1
ATOM 878 O O . GLN A 1 110 ? -22.602 -40.077 15.111 1.00 51.97 110 GLN A O 1
ATOM 883 N N . VAL A 1 111 ? -24.763 -39.762 15.583 1.00 48.84 111 VAL A N 1
ATOM 884 C CA . VAL A 1 111 ? -25.227 -41.020 14.961 1.00 48.84 111 VAL A CA 1
ATOM 885 C C . VAL A 1 111 ? -25.623 -40.837 13.485 1.00 48.84 111 VAL A C 1
ATOM 887 O O . VAL A 1 111 ? -25.667 -41.800 12.724 1.00 48.84 111 VAL A O 1
ATOM 890 N N . SER A 1 112 ? -25.841 -39.595 13.032 1.00 55.81 112 SER A N 1
ATOM 891 C CA . SER A 1 112 ? -26.395 -39.317 11.694 1.00 55.81 112 SER A CA 1
ATOM 892 C C . SER A 1 112 ? -25.379 -39.435 10.543 1.00 55.81 112 SER A C 1
ATOM 894 O O . SER A 1 112 ? -25.753 -39.732 9.411 1.00 55.81 112 SER A O 1
ATOM 896 N N . THR A 1 113 ? -24.075 -39.286 10.799 1.00 50.81 113 THR A N 1
ATOM 897 C CA . THR A 1 113 ? -23.044 -39.429 9.750 1.00 50.81 113 THR A CA 1
ATOM 898 C C . THR A 1 113 ? -22.647 -40.880 9.472 1.00 50.81 113 THR A C 1
ATOM 900 O O . THR A 1 113 ? -22.294 -41.200 8.339 1.00 50.81 113 THR A O 1
ATOM 903 N N . LEU A 1 114 ? -22.749 -41.787 10.451 1.00 54.38 114 LEU A N 1
ATOM 904 C CA . LEU A 1 114 ? -22.376 -43.195 10.257 1.00 54.38 114 LEU A CA 1
ATOM 905 C C . LEU A 1 114 ? -23.427 -43.978 9.455 1.00 54.38 114 LEU A C 1
ATOM 907 O O . LEU A 1 114 ? -23.066 -44.846 8.665 1.00 54.38 114 LEU A O 1
ATOM 911 N N . LEU A 1 115 ? -24.713 -43.635 9.580 1.00 54.34 115 LEU A N 1
ATOM 912 C CA . LEU A 1 115 ? -25.808 -44.333 8.889 1.00 54.34 115 LEU A CA 1
ATOM 913 C C . LEU A 1 115 ? -25.833 -44.068 7.370 1.00 54.34 115 LEU A C 1
ATOM 915 O O . LEU A 1 115 ? -26.219 -44.945 6.599 1.00 54.34 115 LEU A O 1
ATOM 919 N N . MET A 1 116 ? -25.339 -42.907 6.922 1.00 56.50 116 MET A N 1
ATOM 920 C CA . MET A 1 116 ? -25.210 -42.595 5.491 1.00 56.50 116 MET A CA 1
ATOM 921 C C . MET A 1 116 ? -24.084 -43.386 4.809 1.00 56.50 116 MET A C 1
ATOM 923 O O . MET A 1 116 ? -24.216 -43.745 3.642 1.00 56.50 116 MET A O 1
ATOM 927 N N . MET A 1 117 ? -23.001 -43.724 5.521 1.00 58.25 117 MET A N 1
ATOM 928 C CA . MET A 1 117 ? -21.852 -44.420 4.922 1.00 58.25 117 MET A CA 1
ATOM 929 C C . MET A 1 117 ? -22.086 -45.932 4.729 1.00 58.25 117 MET A C 1
ATOM 931 O O . MET A 1 117 ? -21.426 -46.549 3.897 1.00 58.25 117 MET A O 1
ATOM 935 N N . PHE A 1 118 ? -23.074 -46.520 5.417 1.00 58.94 118 PHE A N 1
ATOM 936 C CA . PHE A 1 118 ? -23.481 -47.921 5.220 1.00 58.94 118 PHE A CA 1
ATOM 937 C C . PHE A 1 118 ? -24.472 -48.127 4.059 1.00 58.94 118 PHE A C 1
ATOM 939 O O . PHE A 1 118 ? -24.510 -49.214 3.485 1.00 58.94 118 PHE A O 1
ATOM 946 N N . LEU A 1 119 ? -25.230 -47.102 3.651 1.00 56.91 119 LEU A N 1
ATOM 947 C CA . LEU A 1 119 ? -26.175 -47.210 2.526 1.00 56.91 119 LEU A CA 1
ATOM 948 C C . LEU A 1 119 ? -25.493 -47.110 1.155 1.00 56.91 119 LEU A C 1
ATOM 950 O O . LEU A 1 119 ? -25.982 -47.680 0.183 1.00 56.91 119 LEU A O 1
ATOM 954 N N . ILE A 1 120 ? -24.337 -46.448 1.076 1.00 60.03 120 ILE A N 1
ATOM 955 C CA . ILE A 1 120 ? -23.590 -46.283 -0.180 1.00 60.03 120 ILE A CA 1
ATOM 956 C C . ILE A 1 120 ? -22.870 -47.589 -0.566 1.00 60.03 120 ILE A C 1
ATOM 958 O O . ILE A 1 120 ? -22.691 -47.869 -1.749 1.00 60.03 120 ILE A O 1
ATOM 962 N N . TRP A 1 121 ? -22.523 -48.443 0.408 1.00 56.16 121 TRP A N 1
ATOM 963 C CA . TRP A 1 121 ? -21.846 -49.721 0.142 1.00 56.16 121 TRP A CA 1
ATOM 964 C C . TRP A 1 121 ? -22.799 -50.905 -0.095 1.00 56.16 121 TRP A C 1
ATOM 966 O O . TRP A 1 121 ? -22.374 -51.936 -0.607 1.00 56.16 121 TRP A O 1
ATOM 976 N N . ALA A 1 122 ? -24.096 -50.749 0.201 1.00 58.47 122 ALA A N 1
ATOM 977 C CA . ALA A 1 122 ? -25.127 -51.762 -0.058 1.00 58.47 122 ALA A CA 1
ATOM 978 C C . ALA A 1 122 ? -25.795 -51.639 -1.448 1.00 58.47 122 ALA A C 1
ATOM 980 O O . ALA A 1 122 ? -26.556 -52.523 -1.836 1.00 58.47 122 ALA A O 1
ATOM 981 N N . PHE A 1 123 ? -25.504 -50.572 -2.208 1.00 56.31 123 PHE A N 1
ATOM 982 C CA . PHE A 1 123 ? -26.091 -50.291 -3.530 1.00 56.31 123 PHE A CA 1
ATOM 983 C C . PHE A 1 123 ? -25.104 -50.373 -4.707 1.00 56.31 123 PHE A C 1
ATOM 985 O O . PHE A 1 123 ? -25.425 -49.913 -5.800 1.00 56.31 123 PHE A O 1
ATOM 992 N N . ILE A 1 124 ? -23.944 -51.020 -4.538 1.00 60.00 124 ILE A N 1
ATOM 993 C CA . ILE A 1 124 ? -23.117 -51.455 -5.677 1.00 60.00 124 ILE A CA 1
ATOM 994 C C . ILE A 1 124 ? -23.287 -52.971 -5.861 1.00 60.00 124 ILE A C 1
ATOM 996 O O . ILE A 1 124 ? -22.434 -53.748 -5.427 1.00 60.00 124 ILE A O 1
ATOM 1000 N N . PRO A 1 125 ? -24.373 -53.444 -6.502 1.00 47.62 125 PRO A N 1
ATOM 1001 C CA . PRO A 1 125 ? -24.335 -54.740 -7.143 1.00 47.62 125 PRO A CA 1
ATOM 1002 C C . PRO A 1 125 ? -23.424 -54.615 -8.370 1.00 47.62 125 PRO A C 1
ATOM 1004 O O . PRO A 1 125 ? -23.747 -53.957 -9.353 1.00 47.62 125 PRO A O 1
ATOM 1007 N N . HIS A 1 126 ? -22.243 -55.216 -8.266 1.00 53.19 126 HIS A N 1
ATOM 1008 C CA . HIS A 1 126 ? -21.710 -56.143 -9.262 1.00 53.19 126 HIS A CA 1
ATOM 1009 C C . HIS A 1 126 ? -22.368 -56.069 -10.661 1.00 53.19 126 HIS A C 1
ATOM 1011 O O . HIS A 1 126 ? -23.321 -56.808 -10.897 1.00 53.19 126 HIS A O 1
ATOM 1017 N N . LEU A 1 127 ? -21.825 -55.266 -11.589 1.00 44.00 127 LEU A N 1
ATOM 1018 C CA . LEU A 1 127 ? -21.486 -55.691 -12.964 1.00 44.00 127 LEU A CA 1
ATOM 1019 C C . LEU A 1 127 ? -20.818 -54.552 -13.766 1.00 44.00 127 LEU A C 1
ATOM 1021 O O . LEU A 1 127 ? -21.489 -53.629 -14.219 1.00 44.00 127 LEU A O 1
ATOM 1025 N N . SER A 1 128 ? -19.506 -54.639 -13.985 1.00 52.97 128 SER A N 1
ATOM 1026 C CA . SER A 1 128 ? -18.934 -55.009 -15.289 1.00 52.97 128 SER A CA 1
ATOM 1027 C C . SER A 1 128 ? -17.441 -55.287 -15.168 1.00 52.97 128 SER A C 1
ATOM 1029 O O . SER A 1 128 ? -16.801 -54.715 -14.261 1.00 52.97 128 SER A O 1
#

pLDDT: mean 73.61, std 16.22, range [42.91, 95.62]

Secondary structure (DSSP, 8-state):
--EEEEETTPEEEHHHHIIIIITTS---TTS--EEEE-HHHHHHT--TT-SEE--SSS--EEE--SSSEEEEEETTTGGGGT-EEEEEEEPPPPPPPPPP---------SSHHHHHHHHHHSS-----

Sequence (128 aa):
MQSETFTLDDIFDLEVFKMLKLNEFVFTKYQYSVLEVNQTSYENCVEADFITNITRGGRDVFQLNNSRPYYFISGYGQCWGGVKLAINVEDIPPPQPSPPKSAATSVESQVSTLLMMFLIWAFIPHLS

Radius of gyration: 24.31 Å; chains: 1; bounding box: 46×66×46 Å

Organism: Kalanchoe fedtschenkoi (NCBI:txid63787)